Protein AF-A0A519KMY1-F1 (afdb_monomer_lite)

Foldseek 3Di:
DDDDPVLVVLCVVCVVVVVVCCVVLVLVVQCVDPVRNLVSLLVVLQALVQLCVQLQVLVVVVCVVVVHDDHQDRDNVVSCVVNVVNVHDRDHHHHDDHDPDNVVSVSSSSD

Sequence (111 aa):
MIASPALLALREATASAHETLEVQARIEPRLSDHATRAATVAAFYRFHAGLEPLSHPLAAALNAELDASFEPRSRANGIAQDLKILGQRIPSPARPAAPASAGEALGWVYV

Radius of gyration: 16.12 Å; chains: 1; bounding box: 39×29×40 Å

Structure (mmCIF, N/CA/C/O backbone):
data_AF-A0A519KMY1-F1
#
_entry.id   AF-A0A519KMY1-F1
#
loop_
_atom_site.group_PDB
_atom_site.id
_atom_site.type_symbol
_atom_site.label_atom_id
_atom_site.label_alt_id
_atom_site.label_comp_id
_atom_site.label_asym_id
_atom_site.label_entity_id
_atom_site.label_seq_id
_atom_site.pdbx_PDB_ins_code
_atom_site.Cartn_x
_atom_site.Cartn_y
_atom_site.Cartn_z
_atom_site.occupancy
_atom_site.B_iso_or_equiv
_atom_site.auth_seq_id
_atom_site.auth_comp_id
_atom_site.auth_asym_id
_atom_site.auth_atom_id
_atom_site.pdbx_PDB_model_num
ATOM 1 N N . MET A 1 1 ? 15.037 18.342 -8.564 1.00 52.97 1 MET A N 1
ATOM 2 C CA . MET A 1 1 ? 15.085 17.157 -9.450 1.00 52.97 1 MET A CA 1
ATOM 3 C C . MET A 1 1 ? 13.883 17.199 -10.371 1.00 52.97 1 MET A C 1
ATOM 5 O O . MET A 1 1 ? 12.783 17.408 -9.876 1.00 52.97 1 MET A O 1
ATOM 9 N N . ILE A 1 2 ? 14.094 17.041 -11.677 1.00 72.69 2 ILE A N 1
ATOM 10 C CA . ILE A 1 2 ? 13.007 16.866 -12.649 1.00 72.69 2 ILE A CA 1
ATOM 11 C C . ILE A 1 2 ? 12.613 15.384 -12.612 1.00 72.69 2 ILE A C 1
ATOM 13 O O . ILE A 1 2 ? 13.492 14.524 -12.591 1.00 72.69 2 ILE A O 1
ATOM 17 N N . ALA A 1 3 ? 11.315 15.087 -12.526 1.00 81.19 3 ALA A N 1
ATOM 18 C CA . ALA A 1 3 ? 10.825 13.710 -12.555 1.00 81.19 3 ALA A CA 1
ATOM 19 C C . ALA A 1 3 ? 11.166 13.051 -13.902 1.00 81.19 3 ALA A C 1
ATOM 21 O O . ALA A 1 3 ? 11.090 13.703 -14.943 1.00 81.19 3 ALA A O 1
ATOM 22 N N . SER A 1 4 ? 11.533 11.767 -13.889 1.00 88.38 4 SER A N 1
ATOM 23 C CA . SER A 1 4 ? 11.774 11.031 -15.132 1.00 88.38 4 SER A CA 1
ATOM 24 C C . SER A 1 4 ? 10.484 10.935 -15.965 1.00 88.38 4 SER A C 1
ATOM 26 O O . SER A 1 4 ? 9.390 10.933 -15.391 1.00 88.38 4 SER A O 1
ATOM 28 N N . PRO A 1 5 ? 10.576 10.799 -17.301 1.00 92.94 5 PRO A N 1
ATOM 29 C CA . PRO A 1 5 ? 9.400 10.599 -18.150 1.00 92.94 5 PRO A CA 1
ATOM 30 C C . PRO A 1 5 ? 8.530 9.414 -17.708 1.00 92.94 5 PRO A C 1
ATOM 32 O O . PRO A 1 5 ? 7.309 9.514 -17.714 1.00 92.94 5 PRO A O 1
ATOM 35 N N . ALA A 1 6 ? 9.150 8.324 -17.240 1.00 88.56 6 ALA A N 1
ATOM 36 C CA . ALA A 1 6 ? 8.433 7.165 -16.709 1.00 88.56 6 ALA A CA 1
ATOM 37 C C . ALA A 1 6 ? 7.628 7.502 -15.441 1.00 88.56 6 ALA A C 1
ATOM 39 O O . ALA A 1 6 ? 6.475 7.098 -15.318 1.00 88.56 6 ALA A O 1
ATOM 40 N N . LEU A 1 7 ? 8.197 8.286 -14.516 1.00 89.88 7 LEU A N 1
ATOM 41 C CA . LEU A 1 7 ? 7.491 8.708 -13.304 1.00 89.88 7 LEU A CA 1
ATOM 42 C C . LEU A 1 7 ? 6.332 9.664 -13.622 1.00 89.88 7 LEU A C 1
ATOM 44 O O . LEU A 1 7 ? 5.290 9.599 -12.974 1.00 89.88 7 LEU A O 1
ATOM 48 N N . LEU A 1 8 ? 6.500 10.543 -14.613 1.00 94.19 8 LEU A N 1
ATOM 49 C CA . LEU A 1 8 ? 5.423 11.415 -15.088 1.00 94.19 8 LEU A CA 1
ATOM 50 C C . LEU A 1 8 ? 4.285 10.600 -15.714 1.00 94.19 8 LEU A C 1
ATOM 52 O O . LEU A 1 8 ? 3.133 10.807 -15.344 1.00 94.19 8 LEU A O 1
ATOM 56 N N . ALA A 1 9 ? 4.612 9.626 -16.567 1.00 93.06 9 ALA A N 1
ATOM 57 C CA . ALA A 1 9 ? 3.627 8.744 -17.184 1.00 93.06 9 ALA A CA 1
ATOM 58 C C . ALA A 1 9 ? 2.859 7.908 -16.144 1.00 93.06 9 ALA A C 1
ATOM 60 O O . ALA A 1 9 ? 1.641 7.789 -16.239 1.00 93.06 9 ALA A O 1
ATOM 61 N N . LEU A 1 10 ? 3.536 7.380 -15.114 1.00 93.56 10 LEU A N 1
ATOM 62 C CA . LEU A 1 10 ? 2.874 6.663 -14.016 1.00 93.56 10 LEU A CA 1
ATOM 63 C C . LEU A 1 10 ? 1.928 7.573 -13.228 1.00 93.56 10 LEU A C 1
ATOM 65 O O . LEU A 1 10 ? 0.808 7.169 -12.925 1.00 93.56 10 LEU A O 1
ATOM 69 N N . ARG A 1 11 ? 2.344 8.805 -12.915 1.00 95.06 11 ARG A N 1
ATOM 70 C CA . ARG A 1 11 ? 1.492 9.785 -12.222 1.00 95.06 11 ARG A CA 1
ATOM 71 C C . ARG A 1 11 ? 0.247 10.122 -13.022 1.00 95.06 11 ARG A C 1
ATOM 73 O O . ARG A 1 11 ? -0.842 10.088 -12.469 1.00 95.06 11 ARG A O 1
ATOM 80 N N . GLU A 1 12 ? 0.408 10.405 -14.308 1.00 96.19 12 GLU A N 1
ATOM 81 C CA . GLU A 1 12 ? -0.713 10.699 -15.197 1.00 96.19 12 GLU A CA 1
ATOM 82 C C . GLU A 1 12 ? -1.666 9.501 -15.309 1.00 96.19 12 GLU A C 1
ATOM 84 O O . GLU A 1 12 ? -2.867 9.644 -15.087 1.00 96.19 12 GLU A O 1
ATOM 89 N N . ALA A 1 13 ? -1.131 8.299 -15.541 1.00 95.56 13 ALA A N 1
ATOM 90 C CA . ALA A 1 13 ? -1.930 7.084 -15.682 1.00 95.56 13 ALA A CA 1
ATOM 91 C C . ALA A 1 13 ? -2.679 6.694 -14.394 1.00 95.56 13 ALA A C 1
ATOM 93 O O . ALA A 1 13 ? -3.760 6.110 -14.460 1.00 95.56 13 ALA A O 1
ATOM 94 N N . THR A 1 14 ? -2.119 7.005 -13.220 1.00 95.81 14 THR A N 1
ATOM 95 C CA . THR A 1 14 ? -2.713 6.659 -11.916 1.00 95.81 14 THR A CA 1
ATOM 96 C C . THR A 1 14 ? -3.549 7.778 -11.298 1.00 95.81 14 THR A C 1
ATOM 98 O O . THR A 1 14 ? -4.246 7.519 -10.317 1.00 95.81 14 THR A O 1
ATOM 101 N N . ALA A 1 15 ? -3.551 8.990 -11.869 1.00 96.12 15 ALA A N 1
ATOM 102 C CA . ALA A 1 15 ? -4.155 10.180 -11.263 1.00 96.12 15 ALA A CA 1
ATOM 103 C C . ALA A 1 15 ? -5.638 9.990 -10.908 1.00 96.12 15 ALA A C 1
ATOM 105 O O . ALA A 1 15 ? -6.028 10.165 -9.756 1.00 96.12 15 ALA A O 1
ATOM 106 N N . SER A 1 16 ? -6.458 9.549 -11.867 1.00 96.94 16 SER A N 1
ATOM 107 C CA . SER A 1 16 ? -7.899 9.362 -11.640 1.00 96.94 16 SER A CA 1
ATOM 108 C C . SER A 1 16 ? -8.198 8.263 -10.609 1.00 96.94 16 SER A C 1
ATOM 110 O O . SER A 1 16 ? -9.104 8.404 -9.782 1.00 96.94 16 SER A O 1
ATOM 112 N N . ALA A 1 17 ? -7.410 7.182 -10.612 1.00 95.31 17 ALA A N 1
ATOM 113 C CA . ALA A 1 17 ? -7.539 6.111 -9.627 1.00 95.31 17 ALA A CA 1
ATOM 114 C C . ALA A 1 17 ? -7.145 6.596 -8.225 1.00 95.31 17 ALA A C 1
ATOM 116 O O . ALA A 1 17 ? -7.847 6.301 -7.259 1.00 95.31 17 ALA A O 1
ATOM 117 N N . HIS A 1 18 ? -6.071 7.383 -8.122 1.00 94.88 18 HIS A N 1
ATOM 118 C CA . HIS A 1 18 ? -5.628 7.993 -6.874 1.00 94.88 18 HIS A CA 1
ATOM 119 C C . HIS A 1 18 ? -6.678 8.964 -6.319 1.00 94.88 18 HIS A C 1
ATOM 121 O O . HIS A 1 18 ? -7.043 8.857 -5.154 1.00 94.88 18 HIS A O 1
ATOM 127 N N . GLU A 1 19 ? -7.215 9.873 -7.137 1.00 95.00 19 GLU A N 1
ATOM 128 C CA . GLU A 1 19 ? -8.272 10.807 -6.716 1.00 95.00 19 GLU A CA 1
ATOM 129 C C . GLU A 1 19 ? -9.526 10.075 -6.230 1.00 95.00 19 GLU A C 1
ATOM 131 O O . GLU A 1 19 ? -10.078 10.394 -5.175 1.00 95.00 19 GLU A O 1
ATOM 136 N N . THR A 1 20 ? -9.952 9.046 -6.965 1.00 95.94 20 THR A N 1
ATOM 137 C CA . THR A 1 20 ? -11.094 8.216 -6.569 1.00 95.94 20 THR A CA 1
ATOM 138 C C . THR A 1 20 ? -10.831 7.524 -5.233 1.00 95.94 20 THR A C 1
ATOM 140 O O . THR A 1 20 ? -11.696 7.522 -4.353 1.00 95.94 20 THR A O 1
ATOM 143 N N . LEU A 1 21 ? -9.634 6.956 -5.067 1.00 93.56 21 LEU A N 1
ATOM 144 C CA . LEU A 1 21 ? -9.239 6.275 -3.842 1.00 93.56 21 LEU A CA 1
ATOM 145 C C . LEU A 1 21 ? -9.182 7.245 -2.663 1.00 93.56 21 LEU A C 1
ATOM 147 O O . LEU A 1 21 ? -9.711 6.911 -1.610 1.00 93.56 21 LEU A O 1
ATOM 151 N N . GLU A 1 22 ? -8.641 8.448 -2.835 1.00 92.25 22 GLU A N 1
ATOM 152 C CA . GLU A 1 22 ? -8.575 9.472 -1.789 1.00 92.25 22 GLU A CA 1
ATOM 153 C C . GLU A 1 22 ? -9.980 9.839 -1.275 1.00 92.25 22 GLU A C 1
ATOM 155 O O . GLU A 1 22 ? -10.266 9.775 -0.072 1.00 92.25 22 GLU A O 1
ATOM 160 N N . VAL A 1 23 ? -10.911 10.108 -2.200 1.00 93.69 23 VAL A N 1
ATOM 161 C CA . VAL A 1 23 ? -12.309 10.440 -1.877 1.00 93.69 23 VAL A CA 1
ATOM 162 C C . VAL A 1 23 ? -13.013 9.290 -1.150 1.00 93.69 23 VAL A C 1
ATOM 164 O O . VAL A 1 23 ? -13.767 9.524 -0.203 1.00 93.69 23 VAL A O 1
ATOM 167 N N . GLN A 1 24 ? -12.780 8.041 -1.560 1.00 92.31 24 GLN A N 1
ATOM 168 C CA . GLN A 1 24 ? -13.419 6.864 -0.958 1.00 92.31 24 GLN A CA 1
ATOM 169 C C . GLN A 1 24 ? -12.776 6.443 0.371 1.00 92.31 24 GLN A C 1
ATOM 171 O O . GLN A 1 24 ? -13.461 5.963 1.289 1.00 92.31 24 GLN A O 1
ATOM 176 N N . ALA A 1 25 ? -11.458 6.597 0.484 1.00 90.44 25 ALA A N 1
ATOM 177 C CA . ALA A 1 25 ? -10.680 6.177 1.635 1.00 90.44 25 ALA A CA 1
ATOM 178 C C . ALA A 1 25 ? -10.885 7.116 2.825 1.00 90.44 25 ALA A C 1
ATOM 180 O O . ALA A 1 25 ? -10.872 6.624 3.955 1.00 90.44 25 ALA A O 1
ATOM 181 N N . ARG A 1 26 ? -11.141 8.418 2.597 1.00 93.25 26 ARG A N 1
ATOM 182 C CA . ARG A 1 26 ? -11.414 9.424 3.648 1.00 93.25 26 ARG A CA 1
ATOM 183 C C . ARG A 1 26 ? -10.497 9.244 4.864 1.00 93.25 26 ARG A C 1
ATOM 185 O O . ARG A 1 26 ? -10.976 9.194 6.000 1.00 93.25 26 ARG A O 1
ATOM 192 N N . ILE A 1 27 ? -9.201 9.060 4.602 1.00 92.88 27 ILE A N 1
ATOM 193 C CA . ILE A 1 27 ? -8.240 8.527 5.576 1.00 92.88 27 ILE A CA 1
ATOM 194 C C . ILE A 1 27 ? -8.189 9.426 6.808 1.00 92.88 27 ILE A C 1
ATOM 196 O O . ILE A 1 27 ? -8.406 8.947 7.919 1.00 92.88 27 ILE A O 1
ATOM 200 N N . GLU A 1 28 ? -7.991 10.728 6.607 1.00 94.31 28 GLU A N 1
ATOM 201 C CA . GLU A 1 28 ? -7.926 11.710 7.690 1.00 94.31 28 GLU A CA 1
ATOM 202 C C . GLU A 1 28 ? -9.195 11.705 8.566 1.00 94.31 28 GLU A C 1
ATOM 204 O O . GLU A 1 28 ? -9.072 11.396 9.754 1.00 94.31 28 GLU A O 1
ATOM 209 N N . PRO A 1 29 ? -10.423 11.916 8.030 1.00 96.31 29 PRO A N 1
ATOM 210 C CA . PRO A 1 29 ? -11.644 11.819 8.830 1.00 96.31 29 PRO A CA 1
ATOM 211 C C . PRO A 1 29 ? -11.785 10.502 9.600 1.00 96.31 29 PRO A C 1
ATOM 213 O O . PRO A 1 29 ? -12.177 10.509 10.767 1.00 96.31 29 PRO A O 1
ATOM 216 N N . ARG A 1 30 ? -11.462 9.367 8.964 1.00 96.62 30 ARG A N 1
ATOM 217 C CA . ARG A 1 30 ? -11.614 8.045 9.584 1.00 96.62 30 ARG A CA 1
ATOM 218 C C . ARG A 1 30 ? -10.578 7.769 10.672 1.00 96.62 30 ARG A C 1
ATOM 220 O O . ARG A 1 30 ? -10.864 7.006 11.594 1.00 96.62 30 ARG A O 1
ATOM 227 N N . LEU A 1 31 ? -9.389 8.359 10.574 1.00 95.69 31 LEU A N 1
ATOM 228 C CA . LEU A 1 31 ? -8.371 8.289 11.620 1.00 95.69 31 LEU A CA 1
ATOM 229 C C . LEU A 1 31 ? -8.687 9.243 12.775 1.00 95.69 31 LEU A C 1
ATOM 231 O O . LEU A 1 31 ? -8.425 8.902 13.928 1.00 95.69 31 LEU A O 1
ATOM 235 N N . SER A 1 32 ? -9.275 10.409 12.508 1.00 96.12 32 SER A N 1
ATOM 236 C CA . SER A 1 32 ? -9.678 11.346 13.561 1.00 96.12 32 SER A CA 1
ATOM 237 C C . SER A 1 32 ? -10.825 10.802 14.418 1.00 96.12 32 SER A C 1
ATOM 239 O O . SER A 1 32 ? -10.787 10.971 15.637 1.00 96.12 32 SER A O 1
ATOM 241 N N . ASP A 1 33 ? -11.785 10.089 13.827 1.00 96.88 33 ASP A N 1
ATOM 242 C CA . ASP A 1 33 ? -12.907 9.479 14.546 1.00 96.88 33 ASP A CA 1
ATOM 243 C C . ASP A 1 33 ? -12.503 8.187 15.284 1.00 96.88 33 ASP A C 1
ATOM 245 O O . ASP A 1 33 ? -12.061 7.203 14.688 1.00 96.88 33 ASP A O 1
ATOM 249 N N . HIS A 1 34 ? -12.697 8.170 16.605 1.00 94.31 34 HIS A N 1
ATOM 250 C CA . HIS A 1 34 ? -12.408 7.017 17.457 1.00 94.31 34 HIS A CA 1
ATOM 251 C C . HIS A 1 34 ? -13.193 5.759 17.047 1.00 94.31 34 HIS A C 1
ATOM 253 O O . HIS A 1 34 ? -12.667 4.652 17.167 1.00 94.31 34 HIS A O 1
ATOM 259 N N . ALA A 1 35 ? -14.420 5.909 16.535 1.00 95.88 35 ALA A N 1
ATOM 260 C CA . ALA A 1 35 ? -15.253 4.781 16.124 1.00 95.88 35 ALA A CA 1
ATOM 261 C C . ALA A 1 35 ? -14.685 4.043 14.899 1.00 95.88 35 ALA A C 1
ATOM 263 O O . ALA A 1 35 ? -14.820 2.824 14.792 1.00 95.88 35 ALA A O 1
ATOM 264 N N . THR A 1 36 ? -14.013 4.755 13.989 1.00 96.94 36 THR A N 1
ATOM 265 C CA . THR A 1 36 ? -13.483 4.188 12.737 1.00 96.94 36 THR A CA 1
ATOM 266 C C . THR A 1 36 ? -11.969 4.004 12.727 1.00 96.94 36 THR A C 1
ATOM 268 O O . THR A 1 36 ? -11.450 3.270 11.878 1.00 96.94 36 THR A O 1
ATOM 271 N N . ARG A 1 37 ? -11.244 4.628 13.663 1.00 97.25 37 ARG A N 1
ATOM 272 C CA . ARG A 1 37 ? -9.775 4.632 13.707 1.00 97.25 37 ARG A CA 1
ATOM 273 C C . ARG A 1 37 ? -9.190 3.227 13.693 1.00 97.25 37 ARG A C 1
ATOM 275 O O . ARG A 1 37 ? -8.382 2.914 12.826 1.00 97.25 37 ARG A O 1
ATOM 282 N N . ALA A 1 38 ? -9.632 2.366 14.609 1.00 97.44 38 ALA A N 1
ATOM 283 C CA . ALA A 1 38 ? -9.129 0.998 14.730 1.00 97.44 38 ALA A CA 1
ATOM 284 C C . ALA A 1 38 ? -9.309 0.189 13.434 1.00 97.44 38 ALA A C 1
ATOM 286 O O . ALA A 1 38 ? -8.369 -0.452 12.966 1.00 97.44 38 ALA A O 1
ATOM 287 N N . ALA A 1 39 ? -10.493 0.269 12.820 1.00 96.81 39 ALA A N 1
ATOM 288 C CA . ALA A 1 39 ? -10.782 -0.414 11.561 1.00 96.81 39 ALA A CA 1
ATOM 289 C C . ALA A 1 39 ? -9.920 0.118 10.403 1.00 96.81 39 ALA A C 1
ATOM 291 O O . ALA A 1 39 ? -9.464 -0.653 9.560 1.00 96.81 39 ALA A O 1
ATOM 292 N N . THR A 1 40 ? -9.652 1.424 10.393 1.00 97.25 40 THR A N 1
ATOM 293 C CA . THR A 1 40 ? -8.810 2.071 9.379 1.00 97.25 40 THR A CA 1
ATOM 294 C C . THR A 1 40 ? -7.357 1.629 9.516 1.00 97.25 40 THR A C 1
ATOM 296 O O . THR A 1 40 ? -6.780 1.132 8.553 1.00 97.25 40 THR A O 1
ATOM 299 N N . VAL A 1 41 ? -6.786 1.693 10.723 1.00 98.00 41 VAL A N 1
ATOM 300 C CA . VAL A 1 41 ? -5.427 1.197 11.012 1.00 98.00 41 VAL A CA 1
ATOM 301 C C . VAL A 1 41 ? -5.304 -0.290 10.656 1.00 98.00 41 VAL A C 1
ATOM 303 O O . VAL A 1 41 ? -4.326 -0.707 10.036 1.00 98.00 41 VAL A O 1
ATOM 306 N N . ALA A 1 42 ? -6.327 -1.095 10.959 1.00 98.00 42 ALA A N 1
ATOM 307 C CA . ALA A 1 42 ? -6.363 -2.507 10.593 1.00 98.00 42 ALA A CA 1
ATOM 308 C C . ALA A 1 42 ? -6.343 -2.715 9.070 1.00 98.00 42 ALA A C 1
ATOM 310 O O . ALA A 1 42 ? -5.643 -3.605 8.590 1.00 98.00 42 ALA A O 1
ATOM 311 N N . ALA A 1 43 ? -7.063 -1.900 8.294 1.00 96.44 43 ALA A N 1
ATOM 312 C CA . ALA A 1 43 ? -7.033 -1.965 6.834 1.00 96.44 43 ALA A CA 1
ATOM 313 C C . ALA A 1 43 ? -5.638 -1.637 6.271 1.00 96.44 43 ALA A C 1
ATOM 315 O O . ALA A 1 43 ? -5.137 -2.386 5.431 1.00 96.44 43 ALA A O 1
ATOM 316 N N . PHE A 1 44 ? -4.979 -0.598 6.795 1.00 96.44 44 PHE A N 1
ATOM 317 C CA . PHE A 1 44 ? -3.598 -0.260 6.431 1.00 96.44 44 PHE A CA 1
ATOM 318 C C . PHE A 1 44 ? -2.618 -1.380 6.781 1.00 96.44 44 PHE A C 1
ATOM 320 O O . PHE A 1 44 ? -1.773 -1.730 5.958 1.00 96.44 44 PHE A O 1
ATOM 327 N N . TYR A 1 45 ? -2.764 -2.002 7.957 1.00 98.25 45 TYR A N 1
ATOM 328 C CA . TYR A 1 45 ? -1.954 -3.167 8.308 1.00 98.25 45 TYR A CA 1
ATOM 329 C C . TYR A 1 45 ? -2.146 -4.283 7.284 1.00 98.25 45 TYR A C 1
ATOM 331 O O . TYR A 1 45 ? -1.168 -4.817 6.774 1.00 98.25 45 TYR A O 1
ATOM 339 N N . ARG A 1 46 ? -3.399 -4.633 6.960 1.00 97.69 46 ARG A N 1
ATOM 340 C CA . ARG A 1 46 ? -3.689 -5.725 6.020 1.00 97.69 46 ARG A CA 1
ATOM 341 C C . ARG A 1 46 ? -3.055 -5.474 4.658 1.00 97.69 46 ARG A C 1
ATOM 343 O O . ARG A 1 46 ? -2.523 -6.416 4.080 1.00 97.69 46 ARG A O 1
ATOM 350 N N . PHE A 1 47 ? -3.118 -4.236 4.174 1.00 94.62 47 PHE A N 1
ATOM 351 C CA . PHE A 1 47 ? -2.504 -3.829 2.917 1.00 94.62 47 PHE A CA 1
ATOM 352 C C . PHE A 1 47 ? -0.980 -3.989 2.961 1.00 94.62 47 PHE A C 1
ATOM 354 O O . PHE A 1 47 ? -0.432 -4.792 2.210 1.00 94.62 47 PHE A O 1
ATOM 361 N N . HIS A 1 48 ? -0.307 -3.315 3.896 1.00 95.00 48 HIS A N 1
ATOM 362 C CA . HIS A 1 48 ? 1.154 -3.339 3.985 1.00 95.00 48 HIS A CA 1
ATOM 363 C C . HIS A 1 48 ? 1.702 -4.734 4.302 1.00 95.00 48 HIS A C 1
ATOM 365 O O . HIS A 1 48 ? 2.595 -5.217 3.615 1.00 95.00 48 HIS A O 1
ATOM 371 N N . ALA A 1 49 ? 1.119 -5.442 5.270 1.00 96.44 49 ALA A N 1
ATOM 372 C CA . ALA A 1 49 ? 1.550 -6.794 5.621 1.00 96.44 49 ALA A CA 1
ATOM 373 C C . ALA A 1 49 ? 1.327 -7.810 4.486 1.00 96.44 49 ALA A C 1
ATOM 375 O O . ALA A 1 49 ? 1.986 -8.847 4.459 1.00 96.44 49 ALA A O 1
ATOM 376 N N . GLY A 1 50 ? 0.382 -7.540 3.579 1.00 93.12 50 GLY A N 1
ATOM 377 C CA . GLY A 1 50 ? 0.135 -8.365 2.397 1.00 93.12 50 GLY A CA 1
ATOM 378 C C . GLY A 1 50 ? 1.066 -8.044 1.230 1.00 93.12 50 GLY A C 1
ATOM 379 O O . GLY A 1 50 ? 1.489 -8.952 0.519 1.00 93.12 50 GLY A O 1
ATOM 380 N N . LEU A 1 51 ? 1.386 -6.762 1.036 1.00 90.88 51 LEU A N 1
ATOM 381 C CA . LEU A 1 51 ? 2.173 -6.278 -0.097 1.00 90.88 51 LEU A CA 1
ATOM 382 C C . LEU A 1 51 ? 3.684 -6.409 0.126 1.00 90.88 51 LEU A C 1
ATOM 384 O O . LEU A 1 51 ? 4.389 -6.856 -0.774 1.00 90.88 51 LEU A O 1
ATOM 388 N N . GLU A 1 52 ? 4.182 -6.052 1.313 1.00 92.38 52 GLU A N 1
ATOM 389 C CA . GLU A 1 52 ? 5.621 -6.004 1.622 1.00 92.38 52 GLU A CA 1
ATOM 390 C C . GLU A 1 52 ? 6.367 -7.324 1.334 1.00 92.38 52 GLU A C 1
ATOM 392 O O . GLU A 1 52 ? 7.442 -7.269 0.733 1.00 92.38 52 GLU A O 1
ATOM 397 N N . PRO A 1 53 ? 5.828 -8.522 1.661 1.00 90.56 53 PRO A N 1
ATOM 398 C CA . PRO A 1 53 ? 6.491 -9.788 1.333 1.00 90.56 53 PRO A CA 1
ATOM 399 C C . PRO A 1 53 ? 6.662 -10.041 -0.170 1.00 90.56 53 PRO A C 1
ATOM 401 O O . PRO A 1 53 ? 7.485 -10.867 -0.553 1.00 90.56 53 PRO A O 1
ATOM 404 N N . LEU A 1 54 ? 5.875 -9.365 -1.011 1.00 86.50 54 LEU A N 1
ATOM 405 C CA . LEU A 1 54 ? 5.939 -9.475 -2.465 1.00 86.50 54 LEU A CA 1
ATOM 406 C C . LEU A 1 54 ? 6.808 -8.359 -3.055 1.00 86.50 54 LEU A C 1
ATOM 408 O O . LEU A 1 54 ? 7.665 -8.637 -3.888 1.00 86.50 54 LEU A O 1
ATOM 412 N N . SER A 1 55 ? 6.639 -7.113 -2.604 1.00 86.62 55 SER A N 1
ATOM 413 C CA . SER A 1 55 ? 7.343 -5.952 -3.164 1.00 86.62 55 SER A CA 1
ATOM 414 C C . SER A 1 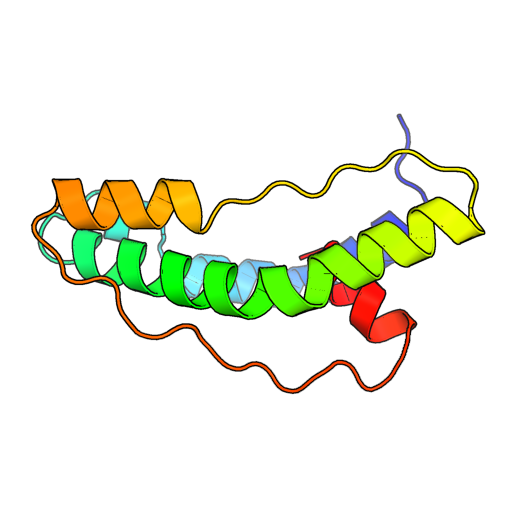55 ? 8.800 -5.825 -2.702 1.00 86.62 55 SER A C 1
ATOM 416 O O . SER A 1 55 ? 9.644 -5.400 -3.490 1.00 86.62 55 SER A O 1
ATOM 418 N N . HIS A 1 56 ? 9.146 -6.220 -1.470 1.00 90.44 56 HIS A N 1
ATOM 419 C CA . HIS A 1 56 ? 10.524 -6.091 -0.976 1.00 90.44 56 HIS A CA 1
ATOM 420 C C . HIS A 1 56 ? 11.524 -6.993 -1.719 1.00 90.44 56 HIS A C 1
ATOM 422 O O . HIS A 1 56 ? 12.580 -6.487 -2.106 1.00 90.44 56 HIS A O 1
ATOM 428 N N . PRO A 1 57 ? 11.231 -8.284 -1.986 1.00 89.06 57 PRO A N 1
ATOM 429 C CA . PRO A 1 57 ? 12.115 -9.109 -2.808 1.00 89.06 57 PRO A CA 1
ATOM 430 C C . PRO A 1 57 ? 12.297 -8.561 -4.228 1.00 89.06 57 PRO A C 1
ATOM 432 O O . PRO A 1 57 ? 13.396 -8.633 -4.769 1.00 89.06 57 PRO A O 1
ATOM 435 N N . LEU A 1 58 ? 11.247 -7.973 -4.814 1.00 85.44 58 LEU A N 1
ATOM 436 C CA . LEU A 1 58 ? 11.314 -7.347 -6.137 1.00 85.44 58 LEU A CA 1
ATOM 437 C C . LEU A 1 58 ? 12.245 -6.128 -6.136 1.00 85.44 58 LEU A C 1
ATOM 439 O O . LEU A 1 58 ? 13.107 -6.015 -7.003 1.00 85.44 58 LEU A O 1
ATOM 443 N N . ALA A 1 59 ? 12.127 -5.252 -5.134 1.00 87.75 59 ALA A N 1
ATOM 444 C CA . ALA A 1 59 ? 13.031 -4.116 -4.966 1.00 87.75 59 ALA A CA 1
ATOM 445 C C . ALA A 1 59 ? 14.492 -4.564 -4.771 1.00 87.75 59 ALA A C 1
ATOM 447 O O . ALA A 1 59 ? 15.399 -3.993 -5.372 1.00 87.75 59 ALA A O 1
ATOM 448 N N . ALA A 1 60 ? 14.724 -5.619 -3.983 1.00 89.75 60 ALA A N 1
ATOM 449 C CA . ALA A 1 60 ? 16.059 -6.179 -3.783 1.00 89.75 60 ALA A CA 1
ATOM 450 C C . ALA A 1 60 ? 16.655 -6.762 -5.079 1.00 89.75 60 ALA A C 1
ATOM 452 O O . ALA A 1 60 ? 17.833 -6.547 -5.355 1.00 89.75 60 ALA A O 1
ATOM 453 N N . ALA A 1 61 ? 15.847 -7.454 -5.889 1.00 87.50 61 ALA A N 1
ATOM 454 C CA . ALA A 1 61 ? 16.280 -7.973 -7.185 1.00 87.50 61 ALA A CA 1
ATOM 455 C C . ALA A 1 61 ? 16.661 -6.843 -8.156 1.00 87.50 61 ALA A C 1
ATOM 457 O O . ALA A 1 61 ? 17.717 -6.901 -8.780 1.00 87.50 61 ALA A O 1
ATOM 458 N N . LEU A 1 62 ? 15.851 -5.782 -8.220 1.00 84.94 62 LEU A N 1
ATOM 459 C CA . LEU A 1 62 ? 16.133 -4.606 -9.049 1.00 84.94 62 LEU A CA 1
ATOM 460 C C . LEU A 1 62 ? 17.400 -3.871 -8.607 1.00 84.94 62 LEU A C 1
ATOM 462 O O . LEU A 1 62 ? 18.183 -3.4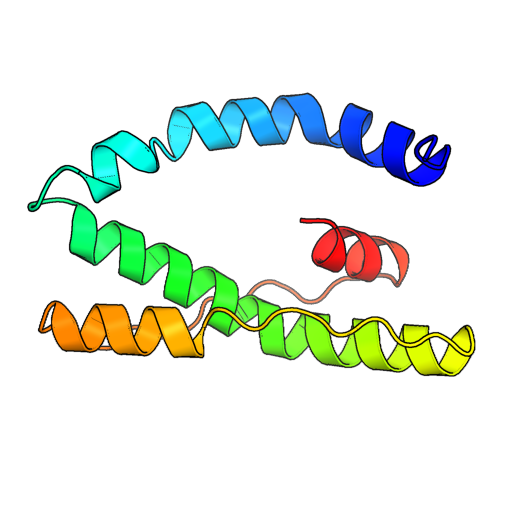41 -9.447 1.00 84.94 62 LEU A O 1
ATOM 466 N N . ASN A 1 63 ? 17.629 -3.753 -7.297 1.00 89.75 63 ASN A N 1
ATOM 467 C CA . ASN A 1 63 ? 18.872 -3.185 -6.779 1.00 89.75 63 ASN A CA 1
ATOM 468 C C . ASN A 1 63 ? 20.097 -3.965 -7.252 1.00 89.75 63 ASN A C 1
ATOM 470 O O . ASN A 1 63 ? 21.079 -3.356 -7.660 1.00 89.75 63 ASN A O 1
ATOM 474 N N . ALA A 1 64 ? 20.031 -5.298 -7.218 1.00 91.38 64 ALA A N 1
ATOM 475 C CA . ALA A 1 64 ? 21.128 -6.142 -7.673 1.00 91.38 64 ALA A CA 1
ATOM 476 C C . ALA A 1 64 ? 21.371 -6.017 -9.187 1.00 91.38 64 ALA A C 1
ATOM 478 O O . ALA A 1 64 ? 22.519 -5.994 -9.617 1.00 91.38 64 ALA A O 1
ATOM 479 N N . GLU A 1 65 ? 20.308 -5.915 -9.990 1.00 88.81 65 GLU A N 1
ATOM 480 C CA . GLU A 1 65 ? 20.409 -5.763 -11.449 1.00 88.81 65 GLU A CA 1
ATOM 481 C C . GLU A 1 65 ? 20.990 -4.403 -11.861 1.00 88.81 65 GLU A C 1
ATOM 483 O O . GLU A 1 65 ? 21.752 -4.314 -12.822 1.00 88.81 65 GLU A O 1
ATOM 488 N N . LEU A 1 66 ? 20.638 -3.346 -11.128 1.00 88.19 66 LEU A N 1
ATOM 489 C CA . LEU A 1 66 ? 20.970 -1.964 -11.476 1.00 88.19 66 LEU A CA 1
ATOM 490 C C . LEU A 1 66 ? 22.177 -1.404 -10.709 1.00 88.19 66 LEU A C 1
ATOM 492 O O . LEU A 1 66 ? 22.468 -0.219 -10.859 1.00 88.19 66 LEU A O 1
ATOM 496 N N . ASP A 1 67 ? 22.840 -2.218 -9.880 1.00 92.38 67 ASP A N 1
ATOM 497 C CA . ASP A 1 67 ? 23.865 -1.775 -8.918 1.00 92.38 67 ASP A CA 1
ATOM 498 C C . ASP A 1 67 ? 23.386 -0.565 -8.085 1.00 92.38 67 ASP A C 1
ATOM 500 O O . ASP A 1 67 ? 24.050 0.464 -7.945 1.00 92.38 67 ASP A O 1
ATOM 504 N N . ALA A 1 68 ? 22.151 -0.665 -7.584 1.00 89.12 68 ALA A N 1
ATOM 505 C CA . ALA A 1 68 ? 21.459 0.385 -6.846 1.00 89.12 68 ALA A CA 1
ATOM 506 C C . ALA A 1 68 ? 21.270 0.021 -5.362 1.00 89.12 68 ALA A C 1
ATOM 508 O O . ALA A 1 68 ? 21.473 -1.112 -4.932 1.00 89.12 68 ALA A O 1
ATOM 509 N N . SER A 1 69 ? 20.865 1.006 -4.556 1.00 90.06 69 SER A N 1
ATOM 510 C CA . SER A 1 69 ? 20.751 0.884 -3.094 1.00 90.06 69 SER A CA 1
ATOM 511 C C . SER A 1 69 ? 19.411 1.385 -2.541 1.00 90.06 69 SER A C 1
ATOM 513 O O . SER A 1 69 ? 19.343 1.964 -1.457 1.00 90.06 69 SER A O 1
ATOM 515 N N . PHE A 1 70 ? 18.315 1.177 -3.277 1.00 87.00 70 PHE A N 1
ATOM 516 C CA . PHE A 1 70 ? 16.984 1.571 -2.814 1.00 87.00 70 PHE A CA 1
ATOM 517 C C . PHE A 1 70 ? 16.489 0.6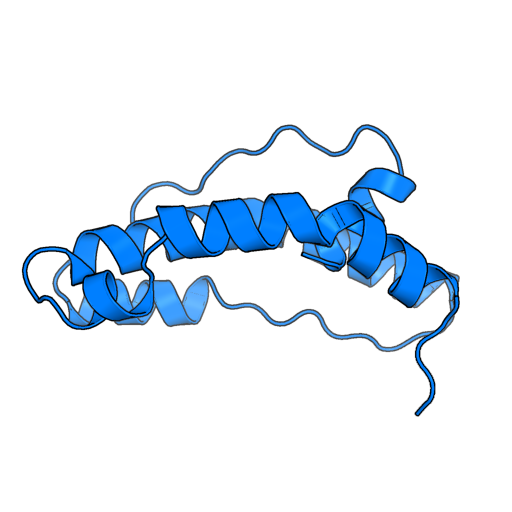68 -1.674 1.00 87.00 70 PHE A C 1
ATOM 519 O O . PHE A 1 70 ? 16.242 -0.519 -1.869 1.00 87.00 70 PHE A O 1
ATOM 526 N N . GLU A 1 71 ? 16.270 1.229 -0.489 1.00 88.81 71 GLU A N 1
ATOM 527 C CA . GLU A 1 71 ? 15.705 0.487 0.640 1.00 88.81 71 GLU A CA 1
ATOM 528 C C . GLU A 1 71 ? 14.185 0.729 0.746 1.00 88.81 71 GLU A C 1
ATOM 530 O O . GLU A 1 71 ? 13.760 1.857 1.038 1.00 88.81 71 GLU A O 1
ATOM 535 N N . PRO A 1 72 ? 13.333 -0.290 0.506 1.00 86.19 72 PRO A N 1
ATOM 536 C CA . PRO A 1 72 ? 11.892 -0.131 0.637 1.00 86.19 72 PRO A CA 1
ATOM 537 C C . PRO A 1 72 ? 11.503 0.079 2.106 1.00 86.19 72 PRO A C 1
ATOM 539 O O . PRO A 1 72 ? 12.000 -0.581 3.019 1.00 86.19 72 PRO A O 1
ATOM 542 N N . ARG A 1 73 ? 10.576 1.009 2.352 1.00 86.75 73 ARG A N 1
ATOM 543 C CA . ARG A 1 73 ? 10.115 1.324 3.710 1.00 86.75 73 ARG A CA 1
ATOM 544 C C . ARG A 1 73 ? 9.071 0.311 4.173 1.00 86.75 73 ARG A C 1
ATOM 546 O O . ARG A 1 73 ? 7.948 0.332 3.680 1.00 86.75 73 ARG A O 1
ATOM 553 N N . SER A 1 74 ? 9.392 -0.470 5.203 1.00 91.62 74 SER A N 1
ATOM 554 C CA . SER A 1 74 ? 8.395 -1.291 5.900 1.00 91.62 74 SER A CA 1
ATOM 555 C C . SER A 1 74 ? 7.505 -0.431 6.804 1.00 91.62 74 SER A C 1
ATOM 557 O O . SER A 1 74 ? 7.981 0.418 7.565 1.00 91.62 74 SER A O 1
ATOM 559 N N . ARG A 1 75 ? 6.193 -0.652 6.728 1.00 95.56 75 ARG A N 1
ATOM 560 C CA . ARG A 1 75 ? 5.165 0.003 7.549 1.00 95.56 75 ARG A CA 1
ATOM 561 C C . ARG A 1 75 ? 4.391 -0.997 8.399 1.00 95.56 75 ARG A C 1
ATOM 563 O O . ARG A 1 75 ? 3.971 -0.637 9.498 1.00 95.56 75 ARG A O 1
ATOM 570 N N . ALA A 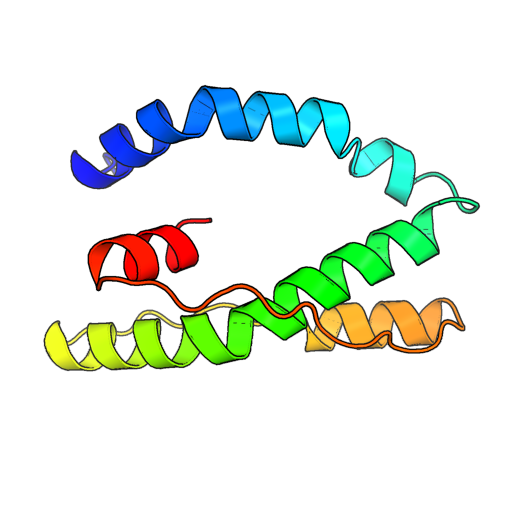1 76 ? 4.245 -2.241 7.942 1.00 96.94 76 ALA A N 1
ATOM 571 C CA . ALA A 1 76 ? 3.428 -3.266 8.590 1.00 96.94 76 ALA A CA 1
ATOM 572 C C . ALA A 1 76 ? 3.749 -3.440 10.084 1.00 96.94 76 ALA A C 1
ATOM 574 O O . ALA A 1 76 ? 2.837 -3.503 10.908 1.00 96.94 76 ALA A O 1
ATOM 575 N N . ASN A 1 77 ? 5.035 -3.452 10.450 1.00 96.06 77 ASN A N 1
ATOM 576 C CA . ASN A 1 77 ? 5.460 -3.605 11.843 1.00 96.06 77 ASN A CA 1
ATOM 577 C C . ASN A 1 77 ? 5.055 -2.420 12.727 1.00 96.06 77 ASN A C 1
ATOM 579 O O . ASN A 1 77 ? 4.596 -2.637 13.846 1.00 96.06 77 ASN A O 1
ATOM 583 N N . GLY A 1 78 ? 5.194 -1.185 12.236 1.00 97.69 78 GLY A N 1
ATOM 584 C CA . GLY A 1 78 ? 4.770 0.011 12.971 1.00 97.69 78 GLY A CA 1
ATOM 585 C C . GLY A 1 78 ? 3.261 0.008 13.202 1.00 97.69 78 GLY A C 1
ATOM 586 O O . GLY A 1 78 ? 2.801 0.109 14.336 1.00 97.69 78 GLY A O 1
ATOM 587 N N . ILE A 1 79 ? 2.498 -0.268 12.144 1.00 98.06 79 ILE A N 1
ATOM 588 C CA . ILE A 1 79 ? 1.032 -0.315 12.203 1.00 98.06 79 ILE A CA 1
ATOM 589 C C . ILE A 1 79 ? 0.550 -1.451 13.127 1.00 98.06 79 ILE A C 1
ATOM 591 O O . ILE A 1 79 ? -0.441 -1.312 13.841 1.00 98.06 79 ILE A O 1
ATOM 595 N N . ALA A 1 80 ? 1.264 -2.582 13.174 1.00 98.06 80 ALA A N 1
ATOM 596 C CA . ALA A 1 80 ? 0.966 -3.661 14.115 1.00 98.06 80 ALA A CA 1
ATOM 597 C C . ALA A 1 80 ? 1.127 -3.232 15.582 1.00 98.06 80 ALA A C 1
ATOM 599 O O . ALA A 1 80 ? 0.384 -3.712 16.440 1.00 98.06 80 ALA A O 1
ATOM 600 N N . GLN A 1 81 ? 2.083 -2.348 15.887 1.00 98.00 81 GLN A N 1
ATOM 601 C CA . GLN A 1 81 ? 2.216 -1.773 17.227 1.00 98.00 81 GLN A CA 1
ATOM 602 C C . GLN A 1 81 ? 1.082 -0.790 17.520 1.00 98.00 81 GLN A C 1
ATOM 604 O O . GLN A 1 81 ? 0.503 -0.863 18.602 1.00 98.00 81 GLN A O 1
ATOM 609 N N . ASP A 1 82 ? 0.688 0.036 16.549 1.00 97.81 82 ASP A N 1
ATOM 610 C CA . ASP A 1 82 ? -0.459 0.940 16.698 1.00 97.81 82 ASP A CA 1
ATOM 611 C C . ASP A 1 82 ? -1.747 0.167 17.013 1.00 97.81 82 ASP A C 1
ATOM 613 O O . ASP A 1 82 ? -2.504 0.545 17.907 1.00 97.81 82 ASP A O 1
ATOM 617 N N . LEU A 1 83 ? -1.971 -0.978 16.358 1.00 98.12 83 LEU A N 1
ATOM 618 C CA . LEU A 1 83 ? -3.098 -1.861 16.673 1.00 98.12 83 LEU A CA 1
ATOM 619 C C . LEU A 1 83 ? -3.055 -2.372 18.115 1.00 98.12 83 LEU A C 1
ATOM 621 O O . LEU A 1 83 ? -4.088 -2.373 18.783 1.00 98.12 83 LEU A O 1
ATOM 625 N N . LYS A 1 84 ? -1.879 -2.758 18.624 1.00 97.69 84 LYS A N 1
ATOM 626 C CA . LYS A 1 84 ? -1.732 -3.182 20.025 1.00 97.69 84 LYS A CA 1
ATOM 627 C C . LYS A 1 84 ? -2.021 -2.040 20.996 1.00 97.69 84 LYS A C 1
ATOM 629 O O . LYS A 1 84 ? -2.711 -2.264 21.985 1.00 97.69 84 LYS A O 1
ATOM 634 N N . ILE A 1 85 ? -1.539 -0.830 20.703 1.00 97.19 85 ILE A N 1
ATOM 635 C CA . ILE A 1 85 ? -1.809 0.376 21.504 1.00 97.19 85 ILE A CA 1
ATOM 636 C C . ILE A 1 85 ? -3.316 0.669 21.543 1.00 97.19 85 ILE A C 1
ATOM 638 O O . ILE A 1 85 ? -3.851 1.016 22.592 1.00 97.19 85 ILE A O 1
ATOM 642 N N . LEU A 1 86 ? -4.021 0.449 20.431 1.00 95.94 86 LEU A N 1
ATOM 643 C CA . LEU A 1 86 ? -5.481 0.569 20.333 1.00 95.94 86 LEU A CA 1
ATOM 644 C C . LEU A 1 86 ? -6.253 -0.619 20.949 1.00 95.94 86 LEU A C 1
ATOM 646 O O . LEU A 1 86 ? -7.477 -0.692 20.809 1.00 95.94 86 LEU A O 1
ATOM 650 N N . GLY A 1 87 ? -5.566 -1.575 21.586 1.00 97.38 87 GLY A N 1
ATOM 651 C CA . GLY A 1 87 ? -6.173 -2.775 22.172 1.00 97.38 87 GLY A CA 1
ATOM 652 C C . GLY A 1 87 ? -6.760 -3.747 21.141 1.00 97.38 87 GLY A C 1
ATOM 653 O O . GLY A 1 87 ? -7.590 -4.588 21.483 1.00 97.38 87 GLY A O 1
ATOM 654 N N . GLN A 1 88 ? -6.363 -3.626 19.874 1.00 97.62 88 GLN A N 1
ATOM 655 C CA . GLN A 1 88 ? -6.873 -4.432 18.773 1.00 97.62 88 GLN A CA 1
ATOM 656 C C . GLN A 1 88 ? -6.021 -5.676 18.540 1.00 97.62 88 GLN A C 1
ATOM 658 O O . GLN A 1 88 ? -4.804 -5.693 18.731 1.00 97.62 88 GLN A O 1
ATOM 663 N N . ARG A 1 89 ? -6.672 -6.733 18.047 1.00 96.75 89 ARG A N 1
ATOM 664 C CA . ARG A 1 89 ? -5.965 -7.891 17.494 1.00 96.75 89 ARG A CA 1
ATOM 665 C C . ARG A 1 89 ? -5.395 -7.533 16.126 1.00 96.75 89 ARG A C 1
ATOM 667 O O . ARG A 1 89 ? -6.032 -6.829 15.347 1.00 96.75 89 ARG A O 1
ATOM 674 N N . ILE A 1 90 ? -4.222 -8.077 15.819 1.00 97.69 90 ILE A N 1
ATOM 675 C CA . ILE A 1 90 ? -3.622 -7.954 14.491 1.00 97.69 90 ILE A CA 1
ATOM 676 C C . ILE A 1 90 ? -4.433 -8.833 13.521 1.00 97.69 90 ILE A C 1
ATOM 678 O O . ILE A 1 90 ? -4.537 -10.041 13.755 1.00 97.69 90 ILE A O 1
ATOM 682 N N . PRO A 1 91 ? -5.049 -8.266 12.469 1.00 97.56 91 PRO A N 1
ATOM 683 C CA . PRO A 1 91 ? -5.837 -9.037 11.511 1.00 97.56 91 PRO A CA 1
ATOM 684 C C . PRO A 1 91 ? -4.930 -9.830 10.558 1.00 97.56 91 PRO A C 1
ATOM 686 O O . PRO A 1 91 ? -3.736 -9.573 10.460 1.00 97.56 91 PRO A O 1
ATOM 689 N N . SER A 1 92 ? -5.486 -10.780 9.805 1.00 97.50 92 SER A N 1
ATOM 690 C CA . SER A 1 92 ? -4.712 -11.487 8.776 1.00 97.50 92 SER A CA 1
ATOM 691 C C . SER A 1 92 ? -4.359 -10.563 7.598 1.00 97.50 92 SER A C 1
ATOM 693 O O . SER A 1 92 ? -5.242 -9.828 7.143 1.00 97.50 92 SER A O 1
ATOM 695 N N . PRO A 1 93 ? -3.125 -10.631 7.058 1.00 97.06 93 PRO A N 1
ATOM 696 C CA . PRO A 1 93 ? -2.715 -9.851 5.891 1.00 97.06 93 PRO A CA 1
ATOM 697 C C . PRO A 1 93 ? -3.637 -10.038 4.683 1.00 97.06 93 PRO A C 1
ATOM 699 O O . PRO A 1 93 ? -4.250 -11.097 4.504 1.00 97.06 93 PRO A O 1
ATOM 702 N N . ALA A 1 94 ? -3.721 -9.015 3.831 1.00 94.50 94 ALA A N 1
ATOM 703 C CA . ALA A 1 94 ? -4.314 -9.168 2.510 1.00 94.50 94 ALA A CA 1
ATOM 704 C C . ALA A 1 94 ? -3.463 -10.122 1.655 1.00 94.50 94 ALA A C 1
ATOM 706 O O . ALA A 1 94 ? -2.265 -10.278 1.877 1.00 94.50 94 ALA A O 1
ATOM 707 N N . ARG A 1 95 ? -4.092 -10.771 0.675 1.00 90.69 95 ARG A N 1
ATOM 708 C CA . ARG A 1 95 ? -3.419 -11.665 -0.276 1.00 90.69 95 ARG A CA 1
ATOM 709 C C . ARG A 1 95 ? -3.682 -11.157 -1.691 1.00 90.69 95 ARG A C 1
ATOM 711 O O . ARG A 1 95 ? -4.626 -11.637 -2.319 1.00 90.69 95 ARG A O 1
ATOM 718 N N . PRO A 1 96 ? -2.947 -10.133 -2.157 1.00 86.44 96 PRO A N 1
ATOM 719 C CA . PRO A 1 96 ? -3.079 -9.690 -3.537 1.00 86.44 96 PRO A CA 1
ATOM 720 C C . PRO A 1 96 ? -2.617 -10.806 -4.486 1.00 86.44 96 PRO A C 1
ATOM 722 O O . PRO A 1 96 ? -1.752 -11.613 -4.137 1.00 86.44 96 PRO A O 1
ATOM 725 N N . ALA A 1 97 ? -3.211 -10.869 -5.677 1.00 86.25 97 ALA A N 1
ATOM 726 C CA . ALA A 1 97 ? -2.731 -11.758 -6.732 1.00 86.25 97 ALA A CA 1
ATOM 727 C C . ALA A 1 97 ? -1.338 -11.301 -7.167 1.00 86.25 97 ALA A C 1
ATOM 729 O O . ALA A 1 97 ? -1.163 -10.111 -7.384 1.00 86.25 97 ALA A O 1
ATOM 730 N N . ALA A 1 98 ? -0.372 -12.214 -7.275 1.00 81.75 98 ALA A N 1
ATOM 731 C CA . ALA A 1 98 ? 0.996 -11.874 -7.667 1.00 81.75 98 ALA A CA 1
ATOM 732 C C . ALA A 1 98 ? 1.036 -11.137 -9.023 1.00 81.75 98 ALA A C 1
ATOM 734 O O . ALA A 1 98 ? 0.205 -11.436 -9.887 1.00 81.75 98 ALA A O 1
ATOM 735 N N . PRO A 1 99 ? 1.992 -10.211 -9.228 1.00 84.50 99 PRO A N 1
ATOM 736 C CA . PRO A 1 99 ? 2.119 -9.509 -10.497 1.00 84.50 99 PRO A CA 1
ATOM 737 C C . PRO A 1 99 ? 2.448 -10.509 -11.611 1.00 84.50 99 PRO A C 1
ATOM 739 O O . PRO A 1 99 ? 3.290 -11.393 -11.443 1.00 84.50 99 PRO A O 1
ATOM 742 N N . ALA A 1 100 ? 1.793 -10.362 -12.759 1.00 87.62 100 ALA A N 1
ATOM 743 C CA . ALA A 1 100 ? 1.975 -11.216 -13.927 1.00 87.62 100 ALA A CA 1
ATOM 744 C C . ALA A 1 100 ? 3.229 -10.851 -14.742 1.00 87.62 100 ALA A C 1
ATOM 746 O O . ALA A 1 100 ? 3.639 -11.607 -15.623 1.00 87.62 100 ALA A O 1
ATOM 747 N N . SER A 1 101 ? 3.843 -9.694 -14.472 1.00 85.31 101 SER A N 1
ATOM 748 C CA . SER A 1 101 ? 5.037 -9.219 -15.174 1.00 85.31 101 SER A CA 1
ATOM 749 C C . SER A 1 101 ? 5.944 -8.358 -14.292 1.00 85.31 101 SER A C 1
ATOM 751 O O . SER A 1 101 ? 5.523 -7.818 -13.268 1.00 85.31 101 SER A O 1
ATOM 753 N N . ALA A 1 102 ? 7.190 -8.162 -14.736 1.00 78.19 102 ALA A N 1
ATOM 754 C CA . ALA A 1 102 ? 8.129 -7.232 -14.106 1.00 78.19 102 ALA A CA 1
ATOM 755 C C . ALA A 1 102 ? 7.610 -5.777 -14.103 1.00 78.19 102 ALA A C 1
ATOM 757 O O . ALA A 1 102 ? 7.857 -5.032 -13.159 1.00 78.19 102 ALA A O 1
ATOM 758 N N . GLY A 1 103 ? 6.845 -5.378 -15.127 1.00 83.00 103 GLY A N 1
ATOM 759 C CA . GLY A 1 103 ? 6.225 -4.051 -15.190 1.00 83.00 103 GLY A CA 1
ATOM 760 C C . GLY A 1 103 ? 5.140 -3.854 -14.128 1.00 83.00 103 GLY A C 1
ATOM 761 O O . GLY A 1 103 ? 5.100 -2.816 -13.474 1.00 83.00 103 GLY A O 1
ATOM 762 N N . GLU A 1 104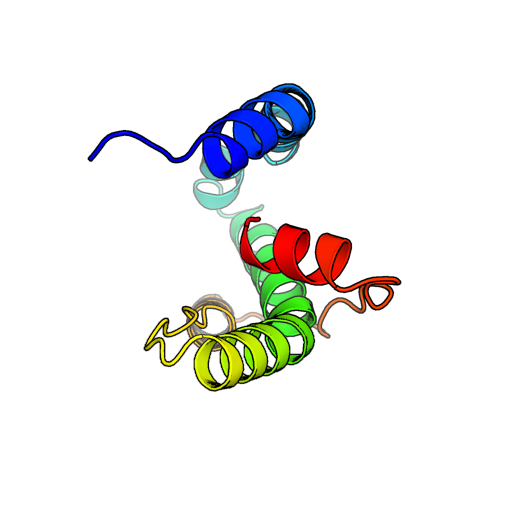 ? 4.303 -4.868 -13.895 1.00 85.75 104 GLU A N 1
ATOM 763 C CA . GLU A 1 104 ? 3.313 -4.837 -12.808 1.00 85.75 104 GLU A CA 1
ATOM 764 C C . GLU A 1 104 ? 3.982 -4.825 -11.431 1.00 85.75 104 GLU A C 1
ATOM 766 O O . GLU A 1 104 ? 3.586 -4.054 -10.559 1.00 85.75 104 GLU A O 1
ATOM 771 N N . ALA A 1 105 ? 5.039 -5.621 -11.263 1.00 80.19 105 ALA A N 1
ATOM 772 C CA . ALA A 1 105 ? 5.872 -5.627 -10.066 1.00 80.19 105 ALA A CA 1
ATOM 773 C C . ALA A 1 105 ? 6.464 -4.238 -9.759 1.00 80.19 105 ALA A C 1
ATOM 775 O O . ALA A 1 105 ? 6.423 -3.790 -8.615 1.00 80.19 105 ALA A O 1
ATOM 776 N N . LEU A 1 106 ? 6.965 -3.526 -10.773 1.00 81.50 106 LEU A N 1
ATOM 777 C CA . LEU A 1 106 ? 7.429 -2.141 -10.632 1.00 81.50 106 LEU A CA 1
ATOM 778 C C . LEU A 1 106 ? 6.286 -1.185 -10.269 1.00 81.50 106 LEU A C 1
ATOM 780 O O . LEU A 1 106 ? 6.458 -0.319 -9.412 1.00 81.50 106 LEU A O 1
ATOM 784 N N . GLY A 1 107 ? 5.108 -1.368 -10.870 1.00 85.75 107 GLY A N 1
ATOM 785 C CA . GLY A 1 107 ? 3.904 -0.612 -10.522 1.00 85.75 107 GLY A CA 1
ATOM 786 C C . GLY A 1 107 ? 3.514 -0.760 -9.049 1.00 85.75 107 GLY A C 1
ATOM 787 O O . GLY A 1 107 ? 3.106 0.214 -8.424 1.00 85.75 107 GLY A O 1
ATOM 788 N N . TRP A 1 108 ? 3.705 -1.942 -8.463 1.00 84.56 108 TRP A N 1
ATOM 789 C CA . TRP A 1 108 ? 3.451 -2.185 -7.040 1.00 84.56 108 TRP A CA 1
ATOM 790 C C . TRP A 1 108 ? 4.448 -1.510 -6.099 1.00 84.56 108 TRP A C 1
ATOM 792 O O . TRP A 1 108 ? 4.097 -1.232 -4.962 1.00 84.56 108 TRP A O 1
ATOM 802 N N . VAL A 1 109 ? 5.689 -1.281 -6.536 1.00 81.38 109 VAL A N 1
ATOM 803 C CA . VAL A 1 109 ? 6.681 -0.520 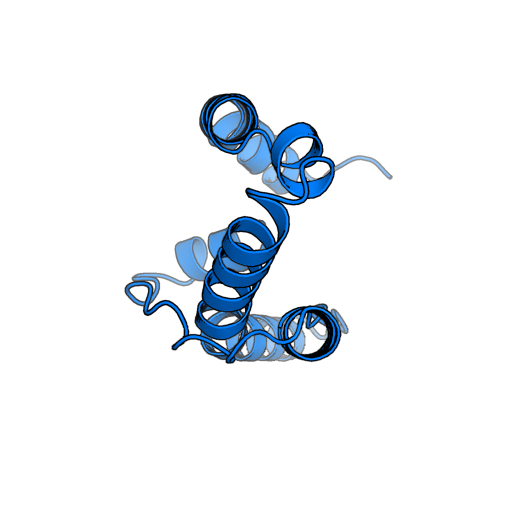-5.753 1.00 81.38 109 VAL A CA 1
ATOM 804 C C . VAL A 1 109 ? 6.410 0.987 -5.844 1.00 81.38 109 VAL A C 1
ATOM 806 O O . VAL A 1 109 ? 6.768 1.735 -4.937 1.00 81.38 109 VAL A O 1
ATOM 809 N N . TYR A 1 110 ? 5.794 1.438 -6.941 1.00 86.38 110 TYR A N 1
ATOM 810 C CA . TYR A 1 110 ? 5.424 2.837 -7.151 1.00 86.38 110 TYR A CA 1
ATOM 811 C C . TYR A 1 110 ? 4.251 3.299 -6.267 1.00 86.38 110 TYR A C 1
ATOM 813 O O . TYR A 1 110 ? 4.263 4.452 -5.829 1.00 86.38 110 TYR A O 1
ATOM 821 N N . VAL A 1 111 ? 3.262 2.427 -6.033 1.00 84.94 111 VAL A N 1
ATOM 822 C CA . VAL A 1 111 ? 2.070 2.683 -5.194 1.00 84.94 111 VAL A CA 1
ATOM 823 C C . VAL A 1 111 ? 2.384 2.485 -3.714 1.00 84.94 111 VAL A C 1
ATOM 825 O O . VAL A 1 111 ? 2.040 3.391 -2.922 1.00 84.94 111 VAL A O 1
#

pLDDT: mean 91.69, std 6.51, range [52.97, 98.25]

Secondary structure (DSSP, 8-state):
-PPPHHHHHHHHHHHHHHHHHHHHH-HHHHHHSHHHHHHHHHHHHHHHHHHHHHHHHHHHHHHHHHT--------HHHHHHHHHHTTPPPPPPP-PPPPSSHHHHHHHHH-